Protein AF-A0A835I9X3-F1 (afdb_monomer_lite)

Structure (mmCIF, N/CA/C/O backbone):
data_AF-A0A835I9X3-F1
#
_entry.id   AF-A0A835I9X3-F1
#
loop_
_atom_site.group_PDB
_atom_site.id
_atom_site.type_symbol
_atom_site.label_atom_id
_atom_site.label_alt_id
_atom_site.label_comp_id
_atom_site.label_asym_id
_atom_site.label_entity_id
_atom_site.label_seq_id
_atom_site.pdbx_PDB_ins_code
_atom_site.Cartn_x
_atom_site.Cartn_y
_atom_site.Cartn_z
_atom_site.occupancy
_atom_site.B_iso_or_equiv
_atom_site.auth_seq_id
_atom_site.auth_comp_id
_atom_site.auth_asym_id
_atom_site.auth_atom_id
_atom_site.pdbx_PDB_model_num
ATOM 1 N N . MET A 1 1 ? 6.001 5.266 -14.721 1.00 77.50 1 MET A N 1
ATOM 2 C CA . MET A 1 1 ? 4.609 4.766 -14.637 1.00 77.50 1 MET A CA 1
ATOM 3 C C . MET A 1 1 ? 4.491 3.463 -13.839 1.00 77.50 1 MET A C 1
ATOM 5 O O . MET A 1 1 ? 5.083 2.455 -14.207 1.00 77.50 1 MET A O 1
ATOM 9 N N . TRP A 1 2 ? 3.692 3.460 -12.764 1.00 85.88 2 TRP A N 1
ATOM 10 C CA . TRP A 1 2 ? 3.550 2.331 -11.821 1.00 85.88 2 TRP A CA 1
ATOM 11 C C . TRP A 1 2 ? 2.640 1.176 -12.274 1.00 85.88 2 TRP A C 1
ATOM 13 O O . TRP A 1 2 ? 2.766 0.051 -11.782 1.00 85.88 2 TRP A O 1
ATOM 23 N N . ARG A 1 3 ? 1.719 1.430 -13.213 1.00 87.69 3 ARG A N 1
ATOM 24 C CA . ARG A 1 3 ? 0.669 0.477 -13.619 1.00 87.69 3 ARG A CA 1
ATOM 25 C C . ARG A 1 3 ? 1.173 -0.937 -13.949 1.00 87.69 3 ARG A C 1
ATOM 27 O O . ARG A 1 3 ? 0.583 -1.874 -13.408 1.00 87.69 3 ARG A O 1
ATOM 34 N N . PRO A 1 4 ? 2.247 -1.132 -14.742 1.00 90.44 4 PRO A N 1
ATOM 35 C CA . PRO A 1 4 ? 2.736 -2.474 -15.073 1.00 90.44 4 PRO A CA 1
ATOM 36 C C . PRO A 1 4 ? 3.125 -3.309 -13.847 1.00 90.44 4 PRO A C 1
ATOM 38 O O . PRO A 1 4 ? 3.043 -4.534 -13.886 1.00 90.44 4 PRO A O 1
ATOM 41 N N . TYR A 1 5 ? 3.520 -2.656 -12.753 1.00 89.00 5 TYR A N 1
ATOM 42 C CA . TYR A 1 5 ? 3.987 -3.313 -11.535 1.00 89.00 5 TYR A CA 1
ATOM 43 C C . TYR A 1 5 ? 2.854 -3.609 -10.553 1.00 89.00 5 TYR A C 1
ATOM 45 O O . TYR A 1 5 ? 2.939 -4.585 -9.814 1.00 89.00 5 TYR A O 1
ATOM 53 N N . PHE A 1 6 ? 1.798 -2.791 -10.529 1.00 89.50 6 PHE A N 1
ATOM 54 C CA . PHE A 1 6 ? 0.751 -2.865 -9.500 1.00 89.50 6 PHE A CA 1
ATOM 55 C C . PHE A 1 6 ? -0.530 -3.561 -9.956 1.00 89.50 6 PHE A C 1
ATOM 57 O O . PHE A 1 6 ? -1.226 -4.135 -9.127 1.00 89.50 6 PHE A O 1
ATOM 64 N N . GLN A 1 7 ? -0.830 -3.572 -11.257 1.00 89.06 7 GLN A N 1
ATOM 65 C CA . GLN A 1 7 ? -2.108 -4.065 -11.802 1.00 89.06 7 GLN A CA 1
ATOM 66 C C . GLN A 1 7 ? -2.452 -5.530 -11.462 1.00 89.06 7 GLN A C 1
ATOM 68 O O . GLN A 1 7 ? -3.592 -5.952 -11.620 1.00 89.06 7 GLN A O 1
ATOM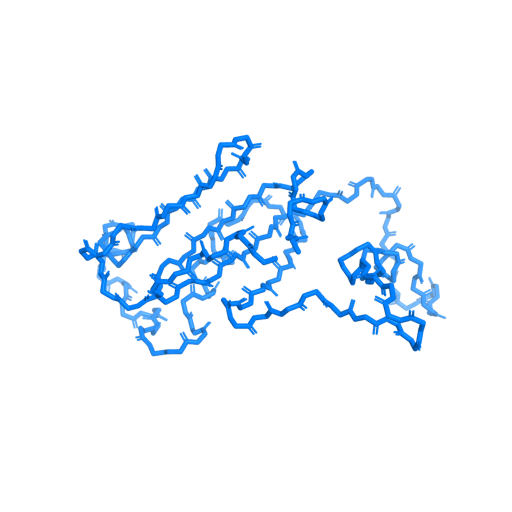 73 N N . HIS A 1 8 ? -1.470 -6.329 -11.039 1.00 89.50 8 HIS A N 1
ATOM 74 C CA . HIS A 1 8 ? -1.651 -7.739 -10.680 1.00 89.50 8 HIS A CA 1
ATOM 75 C C . HIS A 1 8 ? -1.922 -7.963 -9.185 1.00 89.50 8 HIS A C 1
ATOM 77 O O . HIS A 1 8 ? -2.089 -9.111 -8.761 1.00 89.50 8 HIS A O 1
ATOM 83 N N . TYR A 1 9 ? -1.938 -6.892 -8.393 1.00 91.06 9 TYR A N 1
ATOM 84 C CA . TYR A 1 9 ? -2.057 -6.927 -6.943 1.00 91.06 9 TYR A CA 1
ATOM 85 C C . TYR A 1 9 ? -3.289 -6.154 -6.486 1.00 91.06 9 TYR A C 1
ATOM 87 O O . TYR A 1 9 ? -3.733 -5.221 -7.149 1.00 91.06 9 TYR A O 1
ATOM 95 N N . HIS A 1 10 ? -3.820 -6.560 -5.336 1.00 93.88 10 HIS A N 1
ATOM 96 C CA . HIS A 1 10 ? -4.865 -5.809 -4.658 1.00 93.88 10 HIS A CA 1
ATOM 97 C C . HIS A 1 10 ? -4.219 -4.663 -3.873 1.00 93.88 10 HIS A C 1
ATOM 99 O O . HIS A 1 10 ? -3.207 -4.870 -3.191 1.00 93.88 10 HIS A O 1
ATOM 105 N N . LEU A 1 11 ? -4.773 -3.461 -4.005 1.00 94.44 11 LEU A N 1
ATOM 106 C CA . LEU A 1 11 ? -4.248 -2.247 -3.394 1.00 94.44 11 LEU A CA 1
ATOM 107 C C . LEU A 1 11 ? -5.075 -1.874 -2.165 1.00 94.44 11 LEU A C 1
ATOM 109 O O . LEU A 1 11 ? -6.286 -1.710 -2.250 1.00 94.44 11 LEU A O 1
ATOM 113 N N . ILE A 1 12 ? -4.416 -1.659 -1.037 1.00 95.50 12 ILE A N 1
ATOM 114 C CA . ILE A 1 12 ? -5.014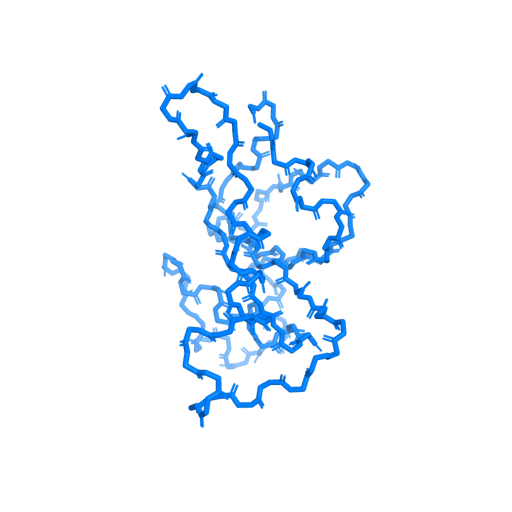 -1.012 0.129 1.00 95.50 12 ILE A CA 1
ATOM 115 C C . ILE A 1 12 ? -4.439 0.390 0.180 1.00 95.50 12 ILE A C 1
ATOM 117 O O . ILE A 1 12 ? -3.252 0.571 0.439 1.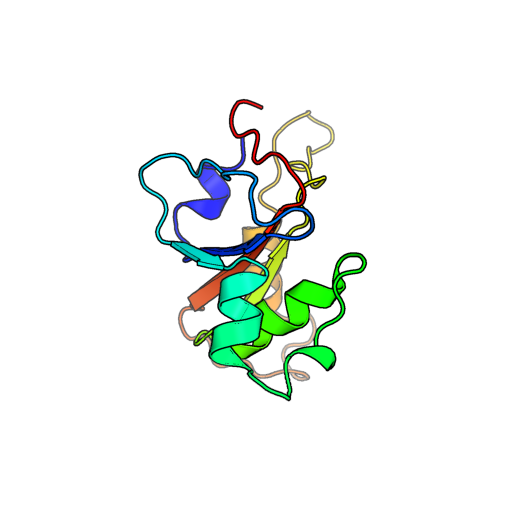00 95.50 12 ILE A O 1
ATOM 121 N N . ILE A 1 13 ? -5.270 1.382 -0.096 1.00 93.62 13 ILE A N 1
ATOM 122 C CA . ILE A 1 13 ? -4.861 2.776 -0.144 1.00 93.62 13 ILE A CA 1
ATOM 123 C C . ILE A 1 13 ? -5.318 3.447 1.143 1.00 93.62 13 ILE A C 1
ATOM 125 O O . ILE A 1 13 ? -6.517 3.548 1.401 1.00 93.62 13 ILE A O 1
ATOM 129 N N . VAL A 1 14 ? -4.372 3.913 1.951 1.00 92.56 14 VAL A N 1
ATOM 130 C CA . VAL A 1 14 ? -4.669 4.704 3.146 1.00 92.56 14 VAL A CA 1
ATOM 131 C C . VAL A 1 14 ? -4.290 6.151 2.862 1.00 92.56 14 VAL A C 1
ATOM 133 O O . VAL A 1 14 ? -3.119 6.473 2.675 1.00 92.56 14 VAL A O 1
ATOM 136 N N . GLN A 1 15 ? -5.297 7.012 2.785 1.00 90.06 15 GLN A N 1
ATOM 137 C CA . GLN A 1 15 ? -5.107 8.447 2.648 1.00 90.06 15 GLN A CA 1
ATOM 138 C C . GLN A 1 15 ? -4.607 9.021 3.968 1.00 90.06 15 GLN A C 1
ATOM 140 O O . GLN A 1 15 ? -5.291 8.913 4.992 1.00 90.06 15 GLN A O 1
ATOM 145 N N . ASP A 1 16 ? -3.452 9.665 3.917 1.00 82.31 16 ASP A N 1
ATOM 146 C CA . ASP A 1 16 ? -2.970 10.525 4.985 1.00 82.31 16 ASP A CA 1
ATOM 147 C C . ASP A 1 16 ? -3.200 11.989 4.641 1.00 82.31 16 ASP A C 1
ATOM 149 O O . ASP A 1 16 ? -3.294 12.371 3.481 1.00 82.31 16 ASP A O 1
ATOM 153 N N . GLY A 1 17 ? -3.373 12.816 5.660 1.00 81.75 17 GLY A N 1
ATOM 154 C CA . GLY A 1 17 ? -3.743 14.214 5.471 1.00 81.75 17 GLY A CA 1
ATOM 155 C C . GLY A 1 17 ? -5.251 14.442 5.326 1.00 81.75 17 GLY A C 1
ATOM 156 O O . GLY A 1 17 ? -6.068 13.821 6.010 1.00 81.75 17 GLY A O 1
ATOM 157 N N . ASP A 1 18 ? -5.623 15.434 4.516 1.00 85.56 18 ASP A N 1
ATOM 158 C CA . ASP A 1 18 ? -6.971 16.009 4.501 1.00 85.56 18 ASP A CA 1
ATOM 159 C C . ASP A 1 18 ? -8.015 15.038 3.908 1.00 85.56 18 ASP A C 1
ATOM 161 O O . ASP A 1 18 ? -8.028 14.836 2.690 1.00 85.56 18 ASP A O 1
ATOM 165 N N . PRO A 1 19 ? -8.948 14.488 4.716 1.00 88.00 19 PRO A N 1
ATOM 166 C CA . PRO A 1 19 ? -9.937 13.516 4.247 1.00 88.00 19 PRO A CA 1
ATOM 167 C C . PRO A 1 19 ? -11.004 14.120 3.324 1.00 88.00 19 PRO A C 1
ATOM 169 O O . PRO A 1 19 ? -11.826 13.380 2.786 1.00 88.00 19 PRO A O 1
ATOM 172 N N . SER A 1 20 ? -11.039 15.446 3.158 1.00 88.00 20 SER A N 1
ATOM 173 C CA . SER A 1 20 ? -11.914 16.108 2.187 1.00 88.00 20 SER A CA 1
ATOM 174 C C . SER A 1 20 ? -11.338 16.096 0.767 1.00 88.00 20 SER A C 1
ATOM 176 O O . SER A 1 20 ? -12.084 16.267 -0.202 1.00 88.00 20 SER A O 1
ATOM 178 N N . LYS A 1 21 ? -10.027 15.855 0.616 1.00 87.75 21 LYS A N 1
ATOM 179 C CA . LYS A 1 21 ? -9.383 15.742 -0.695 1.00 87.75 21 LYS A CA 1
ATOM 180 C C . LYS A 1 21 ? -9.733 14.407 -1.336 1.00 87.75 21 LYS A C 1
ATOM 182 O O . LYS A 1 21 ? -9.572 13.348 -0.737 1.00 87.75 21 LYS A O 1
ATOM 187 N N . VAL A 1 22 ? -10.177 14.462 -2.589 1.00 86.12 22 VAL A N 1
ATOM 188 C CA . VAL A 1 22 ? -10.516 13.267 -3.365 1.00 86.12 22 VAL A CA 1
ATOM 189 C C . VAL A 1 22 ? -9.269 12.737 -4.062 1.00 86.12 22 VAL A C 1
ATOM 191 O O . VAL A 1 22 ? -8.727 13.383 -4.962 1.00 86.12 22 VAL A O 1
ATOM 194 N N . ILE A 1 23 ? -8.854 11.530 -3.691 1.00 86.19 23 ILE A N 1
ATOM 195 C CA . ILE A 1 23 ? -7.815 10.785 -4.401 1.00 86.19 23 ILE A CA 1
ATOM 196 C C . ILE A 1 23 ? -8.431 10.108 -5.626 1.00 86.19 23 ILE A C 1
ATOM 198 O O . ILE A 1 23 ? -9.426 9.391 -5.524 1.00 86.19 23 ILE A O 1
ATOM 202 N N . LYS A 1 24 ? -7.817 10.316 -6.794 1.00 86.38 24 LYS A N 1
ATOM 203 C CA . LYS A 1 24 ? -8.205 9.653 -8.043 1.00 86.38 24 LYS A CA 1
ATOM 204 C C . LYS A 1 24 ? -7.304 8.451 -8.291 1.00 86.38 24 LYS A C 1
ATOM 206 O O . LYS A 1 24 ? -6.115 8.611 -8.546 1.00 86.38 24 LYS A O 1
ATOM 211 N N . VAL A 1 25 ? -7.890 7.261 -8.261 1.00 85.62 25 VAL A N 1
ATOM 212 C CA . VAL A 1 25 ? -7.229 6.020 -8.671 1.00 85.62 25 VAL A CA 1
ATOM 213 C C . VAL A 1 25 ? -7.650 5.730 -10.116 1.00 85.62 25 VAL A C 1
ATOM 215 O O . VAL A 1 25 ? -8.852 5.641 -10.370 1.00 85.62 25 VAL A O 1
ATOM 218 N N . PRO A 1 26 ? -6.719 5.632 -11.083 1.00 85.94 26 PRO A N 1
ATOM 219 C CA . PRO A 1 26 ? -7.024 5.192 -12.435 1.00 85.94 26 PRO A CA 1
ATOM 220 C C . PRO A 1 26 ? -7.839 3.906 -12.500 1.00 85.94 26 PRO A C 1
ATOM 222 O O . PRO A 1 26 ? -7.717 3.012 -11.665 1.00 85.94 26 PRO A O 1
ATOM 225 N N . GLU A 1 27 ? -8.627 3.795 -13.560 1.00 86.94 27 GLU A N 1
ATOM 226 C CA . GLU A 1 27 ? -9.458 2.623 -13.793 1.00 86.94 27 GLU A CA 1
ATOM 227 C C . GLU A 1 27 ? -8.628 1.348 -14.006 1.00 86.94 27 GLU A C 1
ATOM 229 O O . GLU A 1 27 ? -7.564 1.349 -14.639 1.00 86.94 27 GLU A O 1
ATOM 234 N N . GLY A 1 28 ? -9.175 0.230 -13.524 1.00 88.19 28 GLY A N 1
ATOM 235 C CA . GLY A 1 28 ? -8.622 -1.110 -13.720 1.00 88.19 28 GLY A CA 1
ATOM 236 C C . GLY A 1 28 ? -7.741 -1.632 -12.584 1.00 88.19 28 GLY A C 1
ATOM 237 O O . GLY A 1 28 ? -7.248 -2.752 -12.701 1.00 88.19 28 GLY A O 1
ATOM 238 N N . PHE A 1 29 ? -7.550 -0.876 -11.499 1.00 90.62 29 PHE A N 1
ATOM 239 C CA . PHE A 1 29 ? -6.966 -1.410 -10.266 1.00 90.62 29 PHE A CA 1
ATOM 240 C C . PHE A 1 29 ? -8.035 -2.065 -9.382 1.00 90.62 29 PHE A C 1
ATOM 242 O O . PHE A 1 29 ? -9.143 -1.551 -9.250 1.00 90.62 29 PHE A O 1
ATOM 249 N N . ASP A 1 30 ? -7.680 -3.185 -8.757 1.00 93.94 30 ASP A N 1
ATOM 250 C CA . ASP A 1 30 ? -8.431 -3.786 -7.652 1.00 93.94 30 ASP A CA 1
ATOM 251 C C . ASP A 1 30 ? -7.968 -3.116 -6.351 1.00 93.94 30 ASP A C 1
ATOM 253 O O . ASP A 1 30 ? -6.807 -3.283 -5.973 1.00 93.94 30 ASP A O 1
ATOM 257 N N . TYR A 1 31 ? -8.822 -2.306 -5.711 1.00 94.50 31 TYR A N 1
ATOM 258 C CA . TYR A 1 31 ? -8.420 -1.534 -4.535 1.00 94.50 31 TYR A CA 1
ATOM 259 C C . TYR A 1 31 ? -9.523 -1.298 -3.498 1.00 94.50 31 TYR A C 1
ATOM 261 O O . TYR A 1 31 ? -10.708 -1.216 -3.818 1.00 94.50 31 TYR A O 1
ATOM 269 N N . GLU A 1 32 ? -9.091 -1.098 -2.255 1.00 95.50 32 GLU A N 1
ATOM 270 C CA . GLU A 1 32 ? -9.854 -0.486 -1.166 1.00 95.50 32 GLU A CA 1
ATOM 271 C C . GLU A 1 32 ? -9.189 0.852 -0.796 1.00 95.50 32 GLU A C 1
ATOM 273 O O . GLU A 1 32 ? -7.964 0.935 -0.705 1.00 95.50 32 GLU A O 1
ATOM 278 N N . LEU A 1 33 ? -9.979 1.912 -0.607 1.00 94.38 33 LEU A N 1
ATOM 279 C CA . LEU A 1 33 ? -9.503 3.242 -0.209 1.00 94.38 33 LEU A CA 1
ATOM 280 C C . LEU A 1 33 ? -10.083 3.594 1.159 1.00 94.38 33 LEU A C 1
ATOM 282 O O . LEU A 1 33 ? -11.296 3.520 1.350 1.00 94.38 33 LEU A O 1
ATOM 286 N N . TYR A 1 34 ? -9.218 4.015 2.075 1.00 94.25 34 TYR A N 1
ATOM 287 C CA . TYR A 1 34 ? -9.577 4.418 3.427 1.00 94.25 34 TYR A CA 1
ATOM 288 C C . TYR A 1 34 ? -9.023 5.800 3.734 1.00 94.25 34 TYR A C 1
ATOM 290 O O . TYR A 1 34 ? -7.827 6.039 3.580 1.00 94.25 34 TYR A O 1
ATOM 298 N N . ASN A 1 35 ? -9.873 6.691 4.229 1.00 92.75 35 ASN A N 1
ATOM 299 C CA . ASN A 1 35 ? -9.456 7.974 4.780 1.00 92.75 35 ASN A CA 1
ATOM 300 C C . ASN A 1 35 ? -9.663 8.027 6.300 1.00 92.75 35 ASN A C 1
ATOM 302 O O . ASN A 1 35 ? -10.076 7.064 6.957 1.00 92.75 35 ASN A O 1
ATOM 306 N N . ARG A 1 36 ? -9.392 9.198 6.881 1.00 91.19 36 ARG A N 1
ATOM 307 C CA . ARG A 1 36 ? -9.512 9.422 8.323 1.00 91.19 36 ARG A CA 1
ATOM 308 C C . ARG A 1 36 ? -10.901 9.097 8.882 1.00 91.19 36 ARG A C 1
ATOM 310 O O . ARG A 1 36 ? -10.997 8.567 9.992 1.00 91.19 36 ARG A O 1
ATOM 317 N N . ASN A 1 37 ? -11.960 9.413 8.142 1.00 93.94 37 ASN A N 1
ATOM 318 C CA . ASN A 1 37 ? -13.335 9.166 8.568 1.00 93.94 37 ASN A CA 1
ATOM 319 C C . ASN A 1 37 ? -13.633 7.667 8.600 1.00 93.94 37 ASN A C 1
ATOM 321 O O . ASN A 1 37 ? -14.257 7.194 9.552 1.00 93.94 37 ASN A O 1
ATOM 325 N N . ASP A 1 38 ? -13.118 6.914 7.628 1.00 94.94 38 ASP A N 1
ATOM 326 C CA . ASP A 1 38 ? -13.263 5.459 7.588 1.00 94.94 38 ASP A CA 1
ATOM 327 C C . ASP A 1 38 ? -12.551 4.800 8.772 1.00 94.94 38 ASP A C 1
ATOM 329 O O . ASP A 1 38 ? -13.153 4.000 9.491 1.00 94.94 38 ASP A O 1
ATOM 333 N N . ILE A 1 39 ? -11.306 5.201 9.054 1.00 94.00 39 ILE A N 1
ATOM 334 C CA . ILE A 1 39 ? -10.530 4.690 10.197 1.00 94.00 39 ILE A CA 1
ATOM 335 C C . ILE A 1 39 ? -11.255 4.984 11.516 1.00 94.00 39 ILE A C 1
ATOM 337 O O . ILE A 1 39 ? -11.385 4.100 12.364 1.00 94.00 39 ILE A O 1
ATOM 341 N N . ASN A 1 40 ? -11.760 6.211 11.689 1.00 94.50 40 ASN A N 1
ATOM 342 C CA . ASN A 1 40 ? -12.526 6.598 12.876 1.00 94.50 40 ASN A CA 1
ATOM 343 C C . ASN A 1 40 ? -13.798 5.767 13.037 1.00 94.50 40 ASN A C 1
ATOM 345 O O . ASN A 1 40 ? -14.113 5.331 14.143 1.00 94.50 40 ASN A O 1
ATOM 349 N N . LYS A 1 41 ? -14.517 5.518 11.942 1.00 96.12 41 LYS A N 1
ATOM 350 C CA . LYS A 1 41 ? -15.740 4.714 11.948 1.00 96.12 41 LYS A CA 1
ATOM 351 C C . LYS A 1 41 ? -15.461 3.246 12.278 1.00 96.12 41 LYS A C 1
ATOM 353 O O . LYS A 1 41 ? -16.231 2.642 13.017 1.00 96.12 41 LYS A O 1
ATOM 358 N N . ILE A 1 42 ? -14.374 2.683 11.749 1.00 96.31 42 ILE A N 1
ATOM 359 C CA . ILE A 1 42 ? -14.011 1.268 11.920 1.00 96.31 42 ILE A CA 1
ATOM 360 C C . ILE A 1 42 ? -13.430 1.000 13.314 1.00 96.31 42 ILE A C 1
ATOM 362 O O . ILE A 1 42 ? -13.799 0.018 13.955 1.00 96.31 42 ILE A O 1
ATOM 366 N N . LEU A 1 43 ? -12.529 1.858 13.801 1.00 95.25 43 LEU A N 1
ATOM 367 C CA . LEU A 1 43 ? -11.840 1.653 15.083 1.00 95.25 43 LEU A CA 1
ATOM 368 C C . LEU A 1 43 ? -12.563 2.292 16.279 1.00 95.25 43 LEU A C 1
ATOM 370 O O . LEU A 1 43 ? -12.293 1.923 17.427 1.00 95.25 43 LEU A O 1
ATOM 374 N N . GLY A 1 44 ? -13.466 3.246 16.038 1.00 95.88 44 GLY A N 1
ATOM 375 C CA . GLY A 1 44 ? -14.226 3.936 17.078 1.00 95.88 44 GLY A CA 1
ATOM 376 C C . GLY A 1 44 ? -13.308 4.579 18.132 1.00 95.88 44 GLY A C 1
ATOM 377 O O . GLY A 1 44 ? -12.333 5.241 17.771 1.00 95.88 44 GLY A O 1
ATOM 378 N N . PRO A 1 45 ? -13.544 4.351 19.439 1.00 96.25 45 PRO A N 1
ATOM 379 C CA . PRO A 1 45 ? -12.701 4.890 20.513 1.00 96.25 45 PRO A CA 1
ATOM 380 C C . PRO A 1 45 ? -11.219 4.494 20.431 1.00 96.25 45 PRO A C 1
ATOM 382 O O . PRO A 1 45 ? -10.374 5.163 21.020 1.00 96.25 45 PRO A O 1
ATOM 385 N N . LYS A 1 46 ? -10.888 3.413 19.709 1.00 94.38 46 LYS A N 1
ATOM 386 C CA . LYS A 1 46 ? -9.506 2.943 19.533 1.00 94.38 46 LYS A CA 1
ATOM 387 C C . LYS A 1 46 ? -8.773 3.662 18.405 1.00 94.38 46 LYS A C 1
ATOM 389 O O . LYS A 1 46 ? -7.580 3.442 18.251 1.00 94.38 46 LYS A O 1
ATOM 394 N N . ALA A 1 47 ? -9.437 4.517 17.626 1.00 92.62 47 ALA A N 1
ATOM 395 C CA . ALA A 1 47 ? -8.832 5.164 16.461 1.00 92.62 47 ALA A CA 1
ATOM 396 C C . ALA A 1 47 ? -7.595 6.018 16.795 1.00 92.62 47 ALA A C 1
ATOM 398 O O . ALA A 1 47 ? -6.794 6.287 15.908 1.00 92.62 47 ALA A O 1
ATOM 399 N N . SER A 1 48 ? -7.417 6.418 18.057 1.00 90.00 48 SER A N 1
ATOM 400 C CA . SER A 1 48 ? -6.225 7.119 18.545 1.00 90.00 48 SER A CA 1
ATOM 401 C C . SER A 1 48 ? -4.946 6.273 18.532 1.00 90.00 48 SER A C 1
ATOM 403 O O . SER A 1 48 ? -3.863 6.843 18.622 1.00 90.00 48 SER A O 1
ATOM 405 N N . CYS A 1 49 ? -5.036 4.940 18.412 1.00 90.50 49 CYS A N 1
ATOM 406 C CA . CYS A 1 49 ? -3.856 4.073 18.312 1.00 90.50 49 CYS A CA 1
ATOM 407 C C . CYS A 1 49 ? -3.166 4.142 16.942 1.00 90.50 49 CYS A C 1
ATOM 409 O O . CYS A 1 49 ? -2.030 3.692 16.806 1.00 90.50 49 CYS A O 1
ATOM 411 N N . ILE A 1 50 ? -3.841 4.700 15.935 1.00 90.88 50 ILE A N 1
ATOM 412 C CA . ILE A 1 50 ? -3.262 4.991 14.627 1.00 90.88 50 ILE A CA 1
ATOM 413 C C . ILE A 1 50 ? -2.868 6.461 14.638 1.00 90.88 50 ILE A C 1
ATOM 415 O O . ILE A 1 50 ? -3.703 7.311 14.913 1.00 90.88 50 ILE A O 1
ATOM 419 N N . SER A 1 51 ? -1.594 6.769 14.402 1.00 84.81 51 SER A N 1
ATOM 420 C CA . SER A 1 51 ? -1.146 8.161 14.303 1.00 84.81 51 SER A CA 1
ATOM 421 C C . SER A 1 51 ? -1.455 8.719 12.911 1.00 84.81 51 SER A C 1
ATOM 423 O O . SER A 1 51 ? -1.348 8.001 11.919 1.00 84.81 51 SER A O 1
ATOM 425 N N . PHE A 1 52 ? -1.817 10.005 12.859 1.00 72.38 52 PHE A N 1
ATOM 426 C CA . PHE A 1 52 ? -2.097 10.795 11.637 1.00 72.38 52 PHE A CA 1
ATOM 427 C C . PHE A 1 52 ? -0.923 11.686 11.256 1.00 72.38 52 PHE A C 1
ATOM 429 O O . PHE A 1 52 ? -1.091 12.761 10.693 1.00 72.38 52 PHE A O 1
ATOM 436 N N . LYS A 1 53 ? 0.255 11.299 11.729 1.00 75.00 53 LYS A N 1
ATOM 437 C CA . LYS A 1 53 ? 1.511 11.933 11.387 1.00 75.00 53 LYS A CA 1
ATOM 438 C C . LYS A 1 53 ? 2.330 10.889 10.669 1.00 75.00 53 LYS A C 1
ATOM 440 O O . LYS A 1 53 ? 2.570 9.816 11.239 1.00 75.00 53 LYS A O 1
ATOM 445 N N . ASP A 1 54 ? 2.756 11.251 9.470 1.00 72.00 54 ASP A N 1
ATOM 446 C CA . ASP A 1 54 ? 3.693 10.497 8.661 1.00 72.00 54 ASP A CA 1
ATOM 447 C C . ASP A 1 54 ? 3.168 9.088 8.316 1.00 72.00 54 ASP A C 1
ATOM 449 O O . ASP A 1 54 ? 1.984 8.763 8.403 1.00 72.00 54 ASP A O 1
ATOM 453 N N . SER A 1 55 ? 4.094 8.196 7.980 1.00 77.56 55 SER A N 1
ATOM 454 C CA . SER A 1 55 ? 3.862 6.803 7.579 1.00 77.56 55 SER A CA 1
ATOM 455 C C . SER A 1 55 ? 3.113 5.908 8.589 1.00 77.56 55 SER A C 1
ATOM 457 O O . SER A 1 55 ? 2.899 4.722 8.319 1.00 77.56 55 SER A O 1
ATOM 459 N N . ALA A 1 56 ? 2.687 6.423 9.745 1.00 84.56 56 ALA A N 1
ATOM 460 C CA . ALA A 1 56 ? 2.043 5.638 10.793 1.00 84.56 56 ALA A CA 1
ATOM 461 C C . ALA A 1 56 ? 0.666 5.083 10.395 1.00 84.56 56 ALA A C 1
ATOM 463 O O . ALA A 1 56 ? 0.249 4.051 10.932 1.00 84.56 56 ALA A O 1
ATOM 464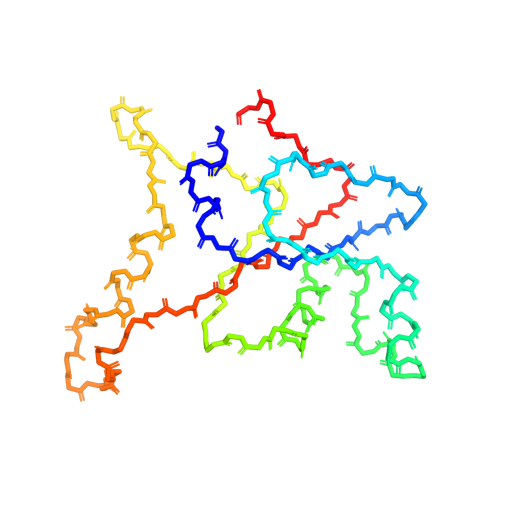 N N . CYS A 1 57 ? -0.037 5.686 9.431 1.00 87.69 57 CYS A N 1
ATOM 465 C CA . CYS A 1 57 ? -1.330 5.152 9.000 1.00 87.69 57 CYS A CA 1
ATOM 466 C C . CYS A 1 57 ? -1.203 3.830 8.204 1.00 87.69 57 CYS A C 1
ATOM 468 O O . CYS A 1 57 ? -2.178 3.082 8.104 1.00 87.69 57 CYS A O 1
ATOM 470 N N . ARG A 1 58 ? 0.018 3.428 7.796 1.00 89.94 58 ARG A N 1
ATOM 471 C CA . ARG A 1 58 ? 0.325 2.066 7.299 1.00 89.94 58 ARG A CA 1
ATOM 472 C C . ARG A 1 58 ? -0.095 0.977 8.287 1.00 89.94 58 ARG A C 1
ATOM 474 O O . ARG A 1 58 ? -0.506 -0.103 7.866 1.00 89.94 58 ARG A O 1
ATOM 481 N N . CYS A 1 59 ? -0.059 1.272 9.590 1.00 92.31 59 CYS A N 1
ATOM 482 C CA . CYS A 1 59 ? -0.544 0.371 10.634 1.00 92.31 59 CYS A CA 1
ATOM 483 C C . CYS A 1 59 ? -2.007 -0.024 10.421 1.00 92.31 59 CYS A C 1
ATOM 485 O O . CYS A 1 59 ? -2.370 -1.172 10.668 1.00 92.31 59 CYS A O 1
ATOM 487 N N . PHE A 1 60 ? -2.838 0.891 9.917 1.00 93.69 60 PHE A N 1
ATOM 488 C CA . PHE A 1 60 ? -4.214 0.569 9.559 1.00 93.69 6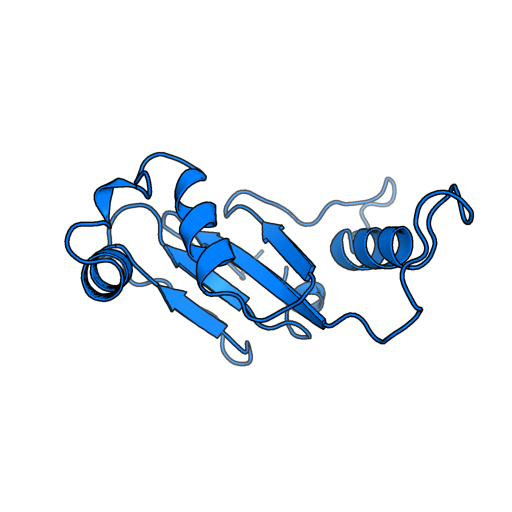0 PHE A CA 1
ATOM 489 C C . PHE A 1 60 ? -4.277 -0.405 8.382 1.00 93.69 60 PHE A C 1
ATOM 491 O O . PHE A 1 60 ? -4.967 -1.419 8.474 1.00 93.69 60 PHE A O 1
ATOM 498 N N . GLY A 1 61 ? -3.492 -0.158 7.330 1.00 93.50 61 GLY A N 1
ATOM 499 C CA . GLY A 1 61 ? -3.386 -1.065 6.187 1.00 93.50 61 GLY A CA 1
ATOM 500 C C . GLY A 1 61 ? -2.977 -2.490 6.593 1.00 93.50 61 GLY A C 1
ATOM 501 O O . GLY A 1 61 ? -3.564 -3.461 6.115 1.00 93.50 61 GLY A O 1
ATOM 502 N N . TYR A 1 62 ? -2.038 -2.632 7.539 1.00 93.19 62 TYR A N 1
ATOM 503 C CA . TYR A 1 62 ? -1.650 -3.942 8.081 1.00 93.19 62 TYR A CA 1
ATOM 504 C C . TYR A 1 62 ? -2.794 -4.656 8.807 1.00 93.19 62 TYR A C 1
ATOM 506 O O . TYR A 1 62 ? -2.872 -5.881 8.751 1.00 93.19 62 TYR A O 1
ATOM 514 N N . MET A 1 63 ? -3.676 -3.918 9.485 1.00 93.44 63 MET A N 1
ATOM 515 C CA . MET A 1 63 ? -4.811 -4.507 10.201 1.00 93.44 63 MET A CA 1
ATOM 516 C C . MET A 1 63 ? -5.926 -4.986 9.268 1.00 93.44 63 MET A C 1
ATOM 518 O O . MET A 1 63 ? -6.591 -5.969 9.588 1.00 93.44 63 MET A O 1
ATOM 522 N N . VAL A 1 64 ? -6.165 -4.292 8.150 1.00 94.88 64 VAL A N 1
ATOM 523 C CA . VAL A 1 64 ? -7.275 -4.619 7.235 1.00 94.88 64 VAL A CA 1
ATOM 524 C C . VAL A 1 64 ? -6.894 -5.637 6.160 1.00 94.88 64 VAL A C 1
ATOM 526 O O . VAL A 1 64 ? -7.769 -6.347 5.656 1.00 94.88 64 VAL A O 1
ATOM 529 N N . SER A 1 65 ? -5.602 -5.768 5.843 1.00 94.56 65 SER A N 1
ATOM 530 C CA . SER A 1 65 ? -5.137 -6.754 4.867 1.00 94.56 65 SER A CA 1
ATOM 531 C C . SER A 1 65 ? -5.443 -8.188 5.304 1.00 94.56 65 SER A C 1
ATOM 533 O O . SER A 1 65 ? -5.257 -8.590 6.452 1.00 94.56 65 SER A O 1
ATOM 535 N N . LYS A 1 66 ? -5.877 -8.998 4.335 1.00 91.44 66 LYS A N 1
ATOM 536 C CA . LYS A 1 66 ? -6.153 -10.436 4.509 1.00 91.44 66 LYS A CA 1
ATOM 537 C C . LYS A 1 66 ? -5.075 -11.315 3.877 1.00 91.44 66 LYS A C 1
ATOM 539 O O . LYS A 1 66 ? -5.218 -12.542 3.855 1.00 91.44 66 LYS A O 1
ATOM 544 N N . LYS A 1 67 ? -4.032 -10.730 3.277 1.00 90.19 67 LYS A N 1
ATOM 545 C CA . LYS A 1 67 ? -2.982 -11.500 2.600 1.00 90.19 67 LYS A CA 1
ATOM 546 C C . LYS A 1 67 ? -1.856 -11.829 3.559 1.00 90.19 67 LYS A C 1
ATOM 548 O O . LYS A 1 67 ? -1.581 -11.137 4.526 1.00 90.19 67 LYS A O 1
ATOM 553 N N . LYS A 1 68 ? -1.159 -12.913 3.229 1.00 86.06 68 LYS A N 1
ATOM 554 C CA . LYS A 1 68 ? -0.002 -13.378 3.994 1.00 86.06 68 LYS A CA 1
ATOM 555 C C . LYS A 1 68 ? 1.206 -12.444 3.860 1.00 86.06 68 LYS A C 1
ATOM 557 O O . LYS A 1 68 ? 2.050 -12.417 4.746 1.00 86.06 68 LYS A O 1
ATOM 562 N N . TYR A 1 69 ? 1.305 -11.739 2.737 1.00 87.75 69 TYR A N 1
ATOM 563 C CA . TYR A 1 69 ? 2.408 -10.837 2.440 1.00 87.75 69 TYR A CA 1
ATOM 564 C C . TYR A 1 69 ? 1.855 -9.469 2.101 1.00 87.75 69 TYR A C 1
ATOM 566 O O . TYR A 1 69 ? 0.821 -9.352 1.446 1.00 87.75 69 TYR A O 1
ATOM 574 N N . ILE A 1 70 ? 2.570 -8.453 2.545 1.00 91.31 70 ILE A N 1
ATOM 575 C CA . ILE A 1 70 ? 2.217 -7.065 2.336 1.00 91.31 70 ILE A CA 1
ATOM 576 C C . ILE A 1 70 ? 3.480 -6.368 1.860 1.00 91.31 70 ILE A C 1
ATOM 578 O O . ILE A 1 70 ? 4.544 -6.543 2.455 1.00 91.31 70 ILE A O 1
ATOM 582 N N . TYR A 1 71 ? 3.364 -5.607 0.781 1.00 92.00 71 TYR A N 1
ATOM 583 C CA . TYR A 1 71 ? 4.407 -4.695 0.334 1.00 92.00 71 TYR A CA 1
ATOM 584 C C . TYR A 1 71 ? 3.897 -3.274 0.547 1.00 92.00 71 TYR A C 1
ATOM 586 O O . TYR A 1 71 ? 2.733 -3.003 0.272 1.00 92.00 71 TYR A O 1
ATOM 594 N N . THR A 1 72 ? 4.719 -2.372 1.074 1.00 91.75 72 THR A N 1
ATOM 595 C CA . THR A 1 72 ? 4.276 -1.002 1.366 1.00 91.75 72 THR A CA 1
ATOM 596 C C . THR A 1 72 ? 5.058 -0.002 0.541 1.00 91.75 72 THR A C 1
ATOM 598 O O . THR A 1 72 ? 6.286 -0.086 0.518 1.00 91.75 72 THR A O 1
ATOM 601 N N . ILE A 1 73 ? 4.374 0.952 -0.083 1.00 89.25 73 ILE A N 1
ATOM 602 C CA . ILE A 1 73 ? 4.980 1.997 -0.917 1.00 89.25 73 ILE A CA 1
ATOM 603 C C . ILE A 1 73 ? 4.451 3.359 -0.468 1.00 89.25 73 ILE A C 1
ATOM 605 O O . ILE A 1 73 ? 3.267 3.486 -0.154 1.00 89.25 73 ILE A O 1
ATOM 609 N N . ASP A 1 74 ? 5.355 4.336 -0.389 1.00 87.31 74 ASP A N 1
ATOM 610 C CA . ASP A 1 74 ? 5.015 5.730 -0.090 1.00 87.31 74 ASP A CA 1
ATOM 611 C C . ASP A 1 74 ? 4.569 6.491 -1.343 1.00 87.31 74 ASP A C 1
ATOM 613 O O . ASP A 1 74 ? 4.851 6.056 -2.463 1.00 87.31 74 ASP A O 1
ATOM 617 N N . ASP A 1 75 ? 3.902 7.628 -1.178 1.00 83.00 75 ASP A N 1
ATOM 618 C CA . ASP A 1 75 ? 3.441 8.427 -2.320 1.00 83.00 75 ASP A CA 1
ATOM 619 C C . ASP A 1 75 ? 4.562 9.128 -3.081 1.00 83.00 75 ASP A C 1
ATOM 621 O O . ASP A 1 75 ? 4.443 9.339 -4.289 1.00 83.00 75 ASP A O 1
ATOM 625 N N . ASP A 1 76 ? 5.663 9.429 -2.402 1.00 84.62 76 ASP A N 1
ATOM 626 C CA . ASP A 1 76 ? 6.873 10.013 -2.978 1.00 84.62 76 ASP A CA 1
ATOM 627 C C . ASP A 1 76 ? 7.866 8.968 -3.522 1.00 84.62 76 ASP A C 1
ATOM 629 O O . ASP A 1 76 ? 8.990 9.296 -3.911 1.00 84.62 76 ASP A O 1
ATOM 633 N N . CYS A 1 77 ? 7.462 7.697 -3.596 1.00 87.44 77 CYS A N 1
ATOM 634 C CA . CYS A 1 77 ? 8.275 6.658 -4.209 1.00 87.44 77 CYS A CA 1
ATOM 635 C C . CYS A 1 77 ? 8.252 6.750 -5.742 1.00 87.44 77 CYS A C 1
ATOM 637 O O . CYS A 1 77 ? 7.214 6.943 -6.379 1.00 87.44 77 CYS A O 1
ATOM 639 N N . PHE A 1 78 ? 9.402 6.453 -6.354 1.00 87.44 78 PHE A N 1
ATOM 640 C CA . PHE A 1 78 ? 9.566 6.376 -7.806 1.00 87.44 78 PHE A CA 1
ATOM 641 C C . PHE A 1 78 ? 10.015 4.984 -8.249 1.00 87.44 78 PHE A C 1
ATOM 643 O O . PHE A 1 78 ? 10.674 4.250 -7.508 1.00 87.44 78 PHE A O 1
ATOM 650 N N . VAL A 1 79 ? 9.690 4.630 -9.494 1.00 89.62 79 VAL A N 1
ATOM 651 C CA . VAL A 1 79 ? 10.209 3.412 -10.121 1.00 89.62 79 VAL A CA 1
ATOM 652 C C . VAL A 1 79 ? 11.721 3.565 -10.282 1.00 89.62 79 VAL A C 1
ATOM 654 O O . VAL A 1 79 ? 12.193 4.457 -10.988 1.00 89.62 79 VAL A O 1
ATOM 657 N N . ALA A 1 80 ? 12.483 2.705 -9.606 1.00 91.00 80 ALA A N 1
ATOM 658 C CA . ALA A 1 80 ? 13.938 2.711 -9.695 1.00 91.00 80 ALA A CA 1
ATOM 659 C C . ALA A 1 80 ? 14.399 2.386 -11.123 1.00 91.00 80 ALA A C 1
ATOM 661 O O . ALA A 1 80 ? 13.753 1.613 -11.829 1.00 91.00 80 ALA A O 1
ATOM 662 N N . LYS A 1 81 ? 15.543 2.942 -11.528 1.00 94.19 81 LYS A N 1
ATOM 663 C CA . LYS A 1 81 ? 16.172 2.684 -12.827 1.00 94.19 81 LYS A CA 1
ATOM 664 C C . LYS A 1 81 ? 17.530 2.022 -12.642 1.00 94.19 81 LYS A C 1
ATOM 666 O O . LYS A 1 81 ? 18.244 2.320 -11.687 1.00 94.19 81 LYS A O 1
ATOM 671 N N . ASP A 1 82 ? 17.879 1.123 -13.550 1.00 93.94 82 ASP A N 1
ATOM 672 C CA . ASP A 1 82 ? 19.214 0.536 -13.618 1.00 93.94 82 ASP A CA 1
ATOM 673 C C . ASP A 1 82 ? 20.223 1.519 -14.260 1.00 93.94 82 ASP A C 1
ATOM 675 O O . ASP A 1 82 ? 19.823 2.584 -14.743 1.00 93.94 82 ASP A O 1
ATOM 679 N N . PRO A 1 83 ? 21.533 1.200 -14.300 1.00 97.00 83 PRO A N 1
ATOM 680 C CA . PRO A 1 83 ? 22.533 2.072 -14.926 1.00 97.00 83 PRO A CA 1
ATOM 681 C C . PRO A 1 83 ? 22.307 2.353 -16.422 1.00 97.00 83 PRO A C 1
ATOM 683 O O . PRO A 1 83 ? 22.897 3.289 -16.954 1.00 97.00 83 PRO A O 1
ATOM 686 N N . SER A 1 84 ? 21.468 1.568 -17.105 1.00 96.88 84 SER A N 1
ATOM 687 C CA . SER A 1 84 ? 21.061 1.804 -18.497 1.00 96.88 84 SER A CA 1
ATOM 688 C C . SER A 1 84 ? 19.809 2.684 -18.621 1.00 96.88 84 SER A C 1
ATOM 690 O O . SER A 1 84 ? 19.359 2.972 -19.728 1.00 96.88 84 SER A O 1
ATOM 692 N N . GLY A 1 85 ? 19.241 3.128 -17.495 1.00 94.50 85 GLY A N 1
ATOM 693 C CA . GLY A 1 85 ? 18.027 3.941 -17.435 1.00 94.50 85 GLY A CA 1
ATOM 694 C C . GLY A 1 85 ? 16.729 3.135 -17.529 1.00 94.50 85 GLY A C 1
ATOM 695 O O . GLY A 1 85 ? 15.644 3.732 -17.582 1.00 94.50 85 GLY A O 1
ATOM 696 N N . LYS A 1 86 ? 16.813 1.800 -17.542 1.00 94.00 86 LYS A N 1
ATOM 697 C CA . LYS A 1 86 ? 15.654 0.914 -17.637 1.00 94.00 86 LYS A CA 1
ATOM 698 C C . LYS A 1 86 ? 15.009 0.728 -16.270 1.00 94.00 86 LYS A C 1
ATOM 700 O O . LYS A 1 86 ? 15.691 0.546 -15.266 1.00 94.00 86 LYS A O 1
ATOM 705 N N . ASP A 1 87 ? 13.683 0.737 -16.254 1.00 94.50 87 ASP A N 1
ATOM 706 C CA . ASP A 1 87 ? 12.899 0.573 -15.036 1.00 94.50 87 ASP A CA 1
ATOM 707 C C . ASP A 1 87 ? 13.106 -0.806 -14.388 1.00 94.50 87 ASP A C 1
ATOM 709 O O . ASP A 1 87 ? 13.138 -1.849 -15.051 1.00 94.50 87 ASP A O 1
ATOM 713 N N . ILE A 1 88 ? 13.193 -0.802 -13.061 1.00 92.12 88 ILE A N 1
ATOM 714 C CA . ILE A 1 88 ? 13.411 -1.967 -12.214 1.00 92.12 88 ILE A CA 1
ATOM 715 C C . ILE A 1 88 ? 12.100 -2.355 -11.527 1.00 92.12 88 ILE A C 1
ATOM 717 O O . ILE A 1 88 ? 11.505 -1.572 -10.788 1.00 92.12 88 ILE A O 1
ATOM 721 N N . ASN A 1 89 ? 11.701 -3.620 -11.676 1.00 91.75 89 ASN A N 1
ATOM 722 C CA . ASN A 1 89 ? 10.590 -4.195 -10.920 1.00 91.75 89 ASN A CA 1
ATOM 723 C C . ASN A 1 89 ? 11.040 -4.622 -9.510 1.00 91.75 89 ASN A C 1
ATOM 725 O O . ASN A 1 89 ? 11.314 -5.798 -9.251 1.00 91.75 89 ASN A O 1
ATOM 729 N N . ALA A 1 90 ? 11.148 -3.659 -8.592 1.00 90.38 90 ALA A N 1
ATOM 730 C CA . ALA A 1 90 ? 11.587 -3.914 -7.217 1.00 90.38 90 ALA A CA 1
ATOM 731 C C . ALA A 1 90 ? 10.657 -4.885 -6.463 1.00 90.38 90 ALA A C 1
ATOM 733 O O . ALA A 1 90 ? 11.123 -5.701 -5.665 1.00 90.38 90 ALA A O 1
ATOM 734 N N . LEU A 1 91 ? 9.353 -4.844 -6.754 1.00 88.62 91 LEU A N 1
ATOM 735 C CA . LEU A 1 91 ? 8.357 -5.726 -6.147 1.00 88.62 91 LEU A CA 1
ATOM 736 C C . LEU A 1 91 ? 8.589 -7.192 -6.536 1.00 88.62 91 LEU A C 1
ATOM 738 O O . LEU A 1 91 ? 8.639 -8.067 -5.672 1.00 88.62 91 LEU A O 1
ATOM 742 N N . GLU A 1 92 ? 8.801 -7.466 -7.822 1.00 88.50 92 GLU A N 1
ATOM 743 C CA . GLU A 1 92 ? 9.112 -8.816 -8.305 1.00 88.50 92 GLU A CA 1
ATOM 744 C C . GLU A 1 92 ? 10.427 -9.349 -7.728 1.00 88.50 92 GLU A C 1
ATOM 746 O O . GLU A 1 92 ? 10.493 -10.507 -7.310 1.00 88.50 92 GLU A O 1
ATOM 751 N N . GLN A 1 93 ? 11.462 -8.509 -7.636 1.00 89.00 93 GLN A N 1
ATOM 752 C CA . GLN A 1 93 ? 12.724 -8.902 -7.003 1.00 89.00 93 GLN A CA 1
ATOM 753 C C . GLN A 1 93 ? 12.537 -9.237 -5.521 1.00 89.00 93 GLN A C 1
ATOM 755 O O . GLN A 1 93 ? 13.065 -10.243 -5.044 1.00 89.00 93 GLN A O 1
ATOM 760 N N . HIS A 1 94 ? 11.742 -8.445 -4.798 1.00 87.25 94 HIS A N 1
ATOM 761 C CA . HIS A 1 94 ? 11.434 -8.714 -3.398 1.00 87.25 94 HIS A CA 1
ATOM 762 C C . HIS A 1 94 ? 10.681 -10.044 -3.227 1.00 87.25 94 HIS A C 1
ATOM 764 O O . HIS A 1 94 ? 11.054 -10.871 -2.395 1.00 87.25 94 HIS A O 1
ATOM 770 N N . ILE A 1 95 ? 9.683 -10.306 -4.074 1.00 86.06 95 ILE A N 1
ATOM 771 C CA . ILE A 1 95 ? 8.951 -11.582 -4.115 1.00 86.06 95 ILE A CA 1
ATOM 772 C C . ILE A 1 95 ? 9.901 -12.751 -4.405 1.00 86.06 95 ILE A C 1
ATOM 774 O O . ILE A 1 95 ? 9.828 -13.784 -3.735 1.00 86.06 95 ILE A O 1
ATOM 778 N N . LYS A 1 96 ? 10.824 -12.596 -5.361 1.00 85.88 96 LYS A N 1
ATOM 779 C CA . LYS A 1 96 ? 11.837 -13.613 -5.673 1.00 85.88 96 LYS A CA 1
ATOM 780 C C . LYS A 1 96 ? 12.714 -13.918 -4.460 1.00 85.88 96 LYS A C 1
ATOM 782 O O . LYS A 1 96 ? 12.940 -15.090 -4.173 1.00 85.88 96 LYS A O 1
ATOM 787 N N . ASN A 1 97 ? 13.147 -12.900 -3.720 1.00 83.88 97 ASN A N 1
ATOM 788 C CA . ASN A 1 97 ? 13.956 -13.079 -2.512 1.00 83.88 97 ASN A CA 1
ATOM 789 C C . ASN A 1 97 ? 13.183 -13.812 -1.401 1.00 83.88 97 ASN A C 1
ATOM 791 O O . ASN A 1 97 ? 13.754 -14.657 -0.715 1.00 83.88 97 ASN A O 1
ATOM 795 N N . LEU A 1 98 ? 11.875 -13.560 -1.262 1.00 80.56 98 LEU A N 1
ATOM 796 C CA . LEU A 1 98 ? 11.011 -14.282 -0.315 1.00 80.56 98 LEU A CA 1
ATOM 797 C C . LEU A 1 98 ? 10.798 -15.761 -0.694 1.00 80.56 98 LEU A C 1
ATOM 799 O O . LEU A 1 98 ? 10.609 -16.603 0.189 1.00 80.56 98 LEU A O 1
ATOM 803 N N . LEU A 1 99 ? 10.801 -16.081 -1.993 1.00 81.06 99 LEU A N 1
ATOM 804 C CA . LEU A 1 99 ? 10.633 -17.443 -2.523 1.00 81.06 99 LEU A CA 1
ATOM 805 C C . LEU A 1 99 ? 11.937 -18.243 -2.604 1.00 81.06 99 LEU A C 1
ATOM 807 O O . LEU A 1 99 ? 11.905 -19.477 -2.604 1.00 81.06 99 LEU A O 1
ATOM 811 N N . CYS A 1 100 ? 13.065 -17.545 -2.701 1.00 81.25 100 CYS A N 1
ATOM 812 C CA . CYS A 1 100 ? 14.400 -18.107 -2.863 1.00 81.25 100 CYS A CA 1
ATOM 813 C C . CYS A 1 100 ? 15.348 -17.522 -1.803 1.00 81.25 100 CYS A C 1
ATOM 815 O O . CYS A 1 100 ? 16.266 -16.781 -2.161 1.00 81.25 100 CYS A O 1
ATOM 817 N N . PRO A 1 101 ? 15.136 -17.815 -0.507 1.00 72.94 101 PRO A N 1
ATOM 818 C CA . PRO A 1 101 ? 15.981 -17.274 0.549 1.00 72.94 101 PRO A CA 1
ATOM 819 C C . PRO A 1 101 ? 17.429 -17.754 0.388 1.00 72.94 101 PRO A C 1
ATOM 821 O O . PRO A 1 101 ? 17.681 -18.939 0.161 1.00 72.94 101 PRO A O 1
ATOM 824 N N . SER A 1 102 ? 18.384 -16.835 0.559 1.00 68.31 102 SER A N 1
ATOM 825 C CA . SER A 1 102 ? 19.830 -17.100 0.459 1.00 68.31 102 SER A CA 1
ATOM 826 C C . SER A 1 102 ? 20.333 -18.127 1.480 1.00 68.31 102 SER A C 1
ATOM 828 O O . SER A 1 102 ? 21.401 -18.706 1.305 1.00 68.31 102 SER A O 1
ATOM 830 N N . THR A 1 103 ? 19.555 -18.371 2.537 1.00 67.69 103 THR A N 1
ATOM 831 C CA . THR A 1 103 ? 19.777 -19.409 3.546 1.00 67.69 103 THR A CA 1
ATOM 832 C C . THR A 1 103 ? 18.596 -20.392 3.539 1.00 67.69 103 THR A C 1
ATOM 834 O O . THR A 1 103 ? 17.657 -20.252 4.329 1.00 67.69 103 THR A O 1
ATOM 837 N N . PRO A 1 104 ? 18.616 -21.419 2.663 1.00 59.84 10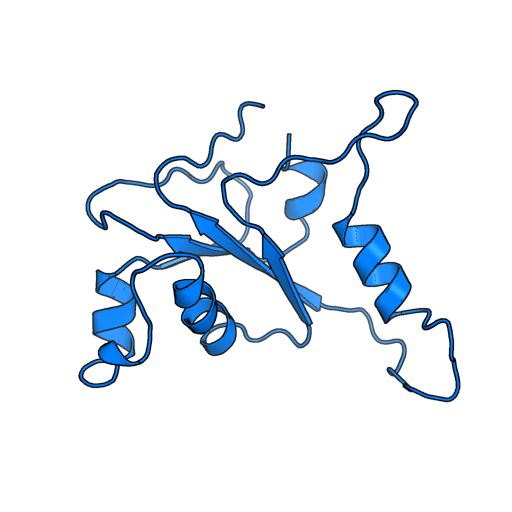4 PRO A N 1
ATOM 838 C CA . PRO A 1 104 ? 17.502 -22.361 2.492 1.00 59.84 104 PRO A CA 1
ATOM 839 C C . PRO A 1 104 ? 17.110 -23.108 3.775 1.00 59.84 104 PRO A C 1
ATOM 841 O O . PRO A 1 104 ? 16.001 -23.623 3.881 1.00 59.84 104 PRO A O 1
ATOM 844 N N . THR A 1 105 ? 18.024 -23.176 4.744 1.00 62.41 105 THR A N 1
ATOM 845 C CA . THR A 1 105 ? 17.867 -23.879 6.022 1.00 62.41 105 THR A CA 1
ATOM 846 C C . THR A 1 105 ? 17.322 -23.006 7.153 1.00 62.41 105 THR A C 1
ATOM 848 O O . THR A 1 105 ? 16.924 -23.555 8.175 1.00 62.41 105 THR A O 1
ATOM 851 N N . PHE A 1 106 ? 17.286 -21.675 7.003 1.00 59.00 106 PHE A N 1
ATOM 852 C CA . PHE A 1 106 ? 16.932 -20.764 8.102 1.00 59.00 106 PHE A CA 1
ATOM 853 C C . PHE A 1 106 ? 15.470 -20.286 8.045 1.00 59.00 106 PHE A C 1
ATOM 855 O O . PHE A 1 106 ? 14.884 -19.979 9.077 1.00 59.00 106 PHE A O 1
ATOM 862 N N . PHE A 1 107 ? 14.834 -20.310 6.867 1.00 53.59 107 PHE A N 1
ATOM 863 C CA . PHE A 1 107 ? 13.409 -20.001 6.717 1.00 53.59 107 PHE A CA 1
ATOM 864 C C . PHE A 1 107 ? 12.757 -20.891 5.653 1.00 53.59 107 PHE A C 1
ATOM 866 O O . PHE A 1 107 ? 12.752 -20.577 4.464 1.00 53.59 107 PHE A O 1
ATOM 873 N N . LEU A 1 108 ? 12.159 -22.006 6.075 1.00 46.28 108 LEU A N 1
ATOM 874 C CA . LEU A 1 108 ? 11.298 -22.814 5.211 1.00 46.28 108 LEU A CA 1
ATOM 875 C C . LEU A 1 108 ? 9.974 -22.073 4.963 1.00 46.28 108 LEU A C 1
ATOM 877 O O . LEU A 1 108 ? 8.997 -22.251 5.692 1.00 46.28 108 LEU A O 1
ATOM 881 N N . SER A 1 109 ? 9.903 -21.254 3.913 1.00 53.88 109 SER A N 1
ATOM 882 C CA . SER A 1 109 ? 8.616 -20.854 3.346 1.00 53.88 109 SER A CA 1
ATOM 883 C C . SER A 1 109 ? 8.196 -21.918 2.323 1.00 53.88 109 SER A C 1
ATOM 885 O O . SER A 1 109 ? 8.815 -22.116 1.281 1.00 53.88 109 SER A O 1
ATOM 887 N N . ASN A 1 110 ? 7.146 -22.678 2.646 1.00 55.28 110 ASN A N 1
ATOM 888 C CA . ASN A 1 110 ? 6.477 -23.562 1.688 1.00 55.28 110 ASN A CA 1
ATOM 889 C C . ASN A 1 110 ? 6.249 -22.801 0.367 1.00 55.28 110 ASN A C 1
ATOM 891 O O . ASN A 1 110 ? 5.583 -21.761 0.391 1.00 55.28 110 ASN A O 1
ATOM 895 N N . LYS A 1 111 ? 6.768 -23.320 -0.758 1.00 55.62 111 LYS A N 1
ATOM 896 C CA . LYS A 1 111 ? 6.678 -22.738 -2.115 1.00 55.62 111 LYS A CA 1
ATOM 897 C C . LYS A 1 111 ? 5.243 -22.747 -2.668 1.00 55.62 111 LYS A C 1
ATOM 899 O O . LYS A 1 111 ? 4.949 -23.371 -3.683 1.00 55.62 111 LYS A O 1
ATOM 904 N N . LYS A 1 112 ? 4.314 -22.082 -1.986 1.00 59.69 112 LYS A N 1
ATOM 905 C CA . LYS A 1 112 ? 2.966 -21.796 -2.485 1.00 59.69 112 LYS A CA 1
ATOM 906 C C . LYS A 1 112 ? 2.981 -20.446 -3.200 1.00 59.69 112 LYS A C 1
ATOM 908 O O . LYS A 1 112 ? 3.738 -19.556 -2.821 1.00 59.69 112 LYS A O 1
ATOM 913 N N . LYS A 1 113 ? 2.122 -20.291 -4.214 1.00 63.03 113 LYS A N 1
ATOM 914 C CA . LYS A 1 113 ? 1.903 -19.019 -4.919 1.00 63.03 113 LYS A CA 1
ATOM 915 C C . LYS A 1 113 ? 1.659 -17.905 -3.895 1.00 63.03 113 LYS A C 1
ATOM 917 O O . LYS A 1 113 ? 0.682 -17.968 -3.145 1.00 63.03 113 LYS A O 1
ATOM 922 N N . LEU A 1 114 ? 2.555 -16.920 -3.848 1.00 66.44 114 LEU A N 1
ATOM 923 C CA . LEU A 1 114 ? 2.417 -15.777 -2.953 1.00 66.44 114 LEU A CA 1
ATOM 924 C C . LEU A 1 114 ? 1.265 -14.911 -3.459 1.00 66.44 114 LEU A C 1
ATOM 926 O O . LEU A 1 114 ? 1.196 -14.571 -4.638 1.00 66.44 114 LEU A O 1
ATOM 930 N N . ARG A 1 115 ? 0.339 -14.591 -2.560 1.00 72.69 115 ARG A N 1
ATOM 931 C CA . ARG A 1 115 ? -0.606 -13.494 -2.748 1.00 72.69 115 ARG A CA 1
ATOM 932 C C . ARG A 1 115 ? -0.154 -12.387 -1.812 1.00 72.69 115 ARG A C 1
ATOM 934 O O . ARG A 1 115 ? -0.009 -12.657 -0.617 1.00 72.69 115 ARG A O 1
ATOM 941 N N . CYS A 1 116 ? 0.079 -11.200 -2.354 1.00 75.44 116 CYS A N 1
ATOM 942 C CA . CYS A 1 116 ? 0.402 -10.017 -1.574 1.00 75.44 116 CYS A CA 1
ATOM 943 C C . CYS A 1 116 ? -0.591 -8.895 -1.849 1.00 75.44 116 CYS A C 1
ATOM 945 O O . CYS A 1 116 ? -1.066 -8.764 -2.978 1.00 75.44 116 CYS A O 1
ATOM 947 N N . ASP A 1 117 ? -0.886 -8.126 -0.807 1.00 82.62 117 ASP A N 1
ATOM 948 C CA . ASP A 1 117 ? -1.498 -6.810 -0.960 1.00 82.62 117 ASP A CA 1
ATOM 949 C C . ASP A 1 117 ? -0.390 -5.771 -1.057 1.00 82.62 117 ASP A C 1
ATOM 951 O O . ASP A 1 117 ? 0.687 -5.919 -0.462 1.00 82.62 117 ASP A O 1
ATOM 955 N N . LEU A 1 118 ? -0.671 -4.714 -1.803 1.00 80.94 118 LEU A N 1
ATOM 956 C CA . LEU A 1 118 ? 0.141 -3.518 -1.814 1.00 80.94 118 LEU A CA 1
ATOM 957 C C . LEU A 1 118 ? -0.546 -2.467 -0.947 1.00 80.94 118 LEU A C 1
ATOM 959 O O . LEU A 1 118 ? -1.639 -2.024 -1.284 1.00 80.94 118 LEU A O 1
ATOM 963 N N . ILE A 1 119 ? 0.083 -2.058 0.151 1.00 81.62 119 ILE A N 1
ATOM 964 C CA . ILE A 1 119 ? -0.381 -0.893 0.902 1.00 81.62 119 ILE A CA 1
ATOM 965 C C . ILE A 1 119 ? 0.251 0.342 0.274 1.00 81.62 119 ILE A C 1
ATOM 967 O O . ILE A 1 119 ? 1.470 0.523 0.344 1.00 81.62 119 ILE A O 1
ATOM 971 N N . LEU A 1 120 ? -0.589 1.171 -0.330 1.00 76.88 120 LEU A N 1
ATOM 972 C CA . LEU A 1 120 ? -0.231 2.506 -0.777 1.00 76.88 120 LEU A CA 1
ATOM 973 C C . LEU A 1 120 ? -0.676 3.505 0.281 1.00 76.88 120 LEU A C 1
ATOM 975 O O . LEU A 1 120 ? -1.788 3.440 0.800 1.00 76.88 120 LEU A O 1
ATOM 979 N N . PHE A 1 121 ? 0.199 4.441 0.584 1.00 74.62 121 PHE A N 1
ATOM 980 C CA . PHE A 1 121 ? -0.102 5.577 1.430 1.00 74.62 121 PHE A CA 1
ATOM 981 C C . PHE A 1 121 ? -0.059 6.822 0.561 1.00 74.62 121 PHE A C 1
ATOM 983 O O . PHE A 1 121 ? 0.862 6.936 -0.238 1.00 74.62 121 PHE A O 1
ATOM 990 N N . LEU A 1 122 ? -1.046 7.708 0.674 1.00 69.88 122 LEU A N 1
ATOM 991 C CA . LEU A 1 122 ? -1.147 8.892 -0.179 1.00 69.88 122 LEU A CA 1
ATOM 992 C C . LEU A 1 122 ? -1.464 10.132 0.641 1.00 69.88 122 LEU A C 1
ATOM 994 O O . LEU A 1 122 ? -2.508 10.153 1.288 1.00 69.88 122 LEU A O 1
ATOM 998 N N . ASN A 1 123 ? -0.632 11.172 0.547 1.00 61.81 123 ASN A N 1
ATOM 999 C CA . ASN A 1 123 ? -0.928 12.458 1.169 1.00 61.81 123 ASN A CA 1
ATOM 1000 C C . ASN A 1 123 ? -1.956 13.241 0.344 1.00 61.81 123 ASN A C 1
ATOM 1002 O O . ASN A 1 123 ? -3.055 13.546 0.798 1.00 61.81 123 ASN A O 1
ATOM 1006 N N . GLU A 1 124 ? -1.618 13.596 -0.902 1.00 58.75 124 GLU A N 1
ATOM 1007 C CA . GLU A 1 124 ? -2.453 14.549 -1.657 1.00 58.75 124 GLU A CA 1
ATOM 1008 C C . GLU A 1 124 ? -2.586 14.276 -3.156 1.00 58.75 124 GLU A C 1
ATOM 1010 O O . GLU A 1 124 ? -3.542 14.753 -3.775 1.00 58.75 124 GLU A O 1
ATOM 1015 N N . LYS A 1 125 ? -1.671 13.517 -3.770 1.00 54.19 125 LYS A N 1
ATOM 1016 C CA . LYS A 1 125 ? -1.732 13.202 -5.203 1.00 54.19 125 LYS A CA 1
ATOM 1017 C C . LYS A 1 125 ? -1.190 11.810 -5.482 1.00 54.19 125 LYS A C 1
ATOM 1019 O O . LYS A 1 125 ? -0.027 11.535 -5.223 1.00 54.19 125 LYS A O 1
ATOM 1024 N N . TRP A 1 126 ? -2.014 10.976 -6.111 1.00 56.72 126 TRP A N 1
ATOM 1025 C CA . TRP A 1 126 ? -1.511 9.852 -6.892 1.00 56.72 126 TRP A CA 1
ATOM 1026 C C . TRP A 1 126 ? -1.393 10.310 -8.340 1.00 56.72 126 TRP A C 1
ATOM 1028 O O . TRP A 1 126 ? -2.365 10.277 -9.096 1.00 56.72 126 TRP A O 1
ATOM 1038 N N . ASP A 1 127 ? -0.227 10.836 -8.709 1.00 49.00 127 ASP A N 1
ATOM 1039 C CA . ASP A 1 127 ? 0.035 11.162 -10.104 1.00 49.00 127 ASP A CA 1
ATOM 1040 C C . ASP A 1 127 ? 0.534 9.907 -10.826 1.00 49.00 127 ASP A C 1
ATOM 1042 O O . ASP A 1 127 ? 1.677 9.483 -10.686 1.00 49.00 127 ASP A O 1
ATOM 1046 N N . THR A 1 128 ? -0.359 9.276 -11.584 1.00 45.78 128 THR A N 1
ATOM 1047 C CA . THR A 1 128 ? -0.012 8.133 -12.444 1.00 45.78 128 THR A CA 1
ATOM 1048 C C . THR A 1 128 ? 0.462 8.558 -13.836 1.00 45.78 128 THR A C 1
ATOM 1050 O O . THR A 1 128 ? 0.763 7.693 -14.661 1.00 45.78 128 THR A O 1
ATOM 1053 N N . SER A 1 129 ? 0.553 9.870 -14.091 1.00 36.72 129 SER A N 1
ATOM 1054 C CA . SER A 1 129 ? 0.973 10.471 -15.365 1.00 36.72 129 SER A CA 1
ATOM 1055 C C . SER A 1 129 ? 2.495 10.524 -15.559 1.00 36.72 129 SER A C 1
ATOM 1057 O O . SER A 1 129 ? 2.942 11.021 -16.591 1.00 36.72 129 SER A O 1
ATOM 1059 N N . LEU A 1 130 ? 3.286 10.015 -14.606 1.00 37.28 130 LEU A N 1
ATOM 1060 C CA . LEU A 1 130 ? 4.746 9.859 -14.703 1.00 37.28 130 LEU A CA 1
ATOM 1061 C C . LEU A 1 130 ? 5.145 8.374 -14.721 1.00 37.28 130 LEU A C 1
ATOM 1063 O O . LEU A 1 130 ? 4.763 7.597 -13.815 1.00 37.28 130 LEU A O 1
#

pLDDT: mean 83.16, std 13.76, range [36.72, 97.0]

InterPro domains:
  IPR037595 Reversibly glycosylated polypeptide family [PF03214] (1-107)
  IPR037595 Reversibly glycosylated polypeptide family [PTHR31682] (1-107)

Sequence (130 aa):
MWRPYFQHYHLIIVQDGDPSKVIKVPEGFDYELYNRNDINKILGPKASCISFKDSACRCFGYMVSKKKYIYTIDDDCFVAKDPSGKDINALEQHIKNLLCPSTPTFFLSNKKKLRCDLILFLNEKWDTSL

Organism: NCBI:txid261450

Radius of gyration: 16.33 Å; chains: 1; bounding box: 38×40×39 Å

Foldseek 3Di:
DCCVQQLVAEEEEEEAADPVADEDDDPRHHYDYDYLVNLCVVCPVNSVVQDSPPPSVVVVVVVPDPFPAEAEDELPDDFDADPVRHGDNVVVVVVVCVQPPPCCPPDDDPNDDGHYYYYYYHHHYDPPVD

Secondary structure (DSSP, 8-state):
--HHHHTTSEEEEEE-S-TTSPP-PPTT-EEEEE-HHHHHHHHGGGGGGS-SSGGGGHHHHHHH--SSEEEEE-TT----B-TTS-B--HHHHHHHHHHS-SSTTT-----PPP-EEEEEEESS------